Protein AF-A0A821CT15-F1 (afdb_monomer_lite)

Foldseek 3Di:
DDDPPPPVVLVVVCVVVVQDDPDPVSVVVSVVVSVVVVVVVLVPWPFQAAPPPRDTEQKWWDFPVDPSHIHHPVRCPPPPPDPGDTDIDHTPNCLVPVPDDDDDDPVVNVVVVVVVVVVVVVVVVLLVCLVPPPDPPDPPPCSVVSVVVVVCVVPPPDPDPPGD

Radius of gyration: 22.15 Å; chains: 1; bounding box: 53×41×55 Å

Sequence (164 aa):
MYEVRGEKKILNNVDDKHYEFSSLRRAKFSTRVLLYELHKLTTDKFIYNCNICQQQCDIHYYCAMCEDFDLCEKCYNIELKHEHKMDRFVSFSVVNCHRNSLNRNDESVVNLQLQRQQFIQRCIEVLLHAVNCRDANCLKRDCFRYKRSIQHCNKCQRKNAQCN

Secondary structure (DSSP, 8-state):
----TTHHHHHHHHHHTT---SSHHHHHHHHHHHHHHHHHHHTS---EE-TTT--EESEEEEESSSTT-EEEHHHHHSS---SSPEEEEE-HHHHHHTTSS----HHHHHHHHHHHHHHHHHHHHHHHHHHH---TT--STTHHHHHHHHHHHHH-----TT--

pLDDT: mean 71.58, std 15.94, range [28.44, 90.5]

Structure (mmCIF, N/CA/C/O backbone):
data_AF-A0A821CT15-F1
#
_entry.id   AF-A0A821CT15-F1
#
loop_
_atom_site.group_PDB
_atom_site.id
_atom_site.type_symbol
_atom_site.label_atom_id
_atom_site.label_alt_id
_atom_site.label_comp_id
_atom_site.label_asym_id
_atom_site.label_entity_id
_atom_site.label_seq_id
_atom_site.pdbx_PDB_ins_code
_atom_site.Cartn_x
_atom_site.Cartn_y
_atom_site.Cartn_z
_atom_site.occupancy
_atom_site.B_iso_or_equiv
_atom_site.auth_seq_id
_atom_site.auth_comp_id
_atom_site.auth_asym_id
_atom_site.auth_atom_id
_atom_site.pdbx_PDB_model_num
ATOM 1 N N . MET A 1 1 ? -10.082 14.294 -9.948 1.00 32.41 1 MET A N 1
ATOM 2 C CA . MET A 1 1 ? -9.018 14.476 -10.960 1.00 32.41 1 MET A CA 1
ATOM 3 C C . MET A 1 1 ? -7.685 14.182 -10.289 1.00 32.41 1 MET A C 1
ATOM 5 O O . MET A 1 1 ? -7.088 15.084 -9.724 1.00 32.41 1 MET A O 1
ATOM 9 N N . TYR A 1 2 ? -7.255 12.920 -10.266 1.00 28.44 2 TYR A N 1
ATOM 10 C CA . TYR A 1 2 ? -5.942 12.557 -9.728 1.00 28.44 2 TYR A CA 1
ATOM 11 C C . TYR A 1 2 ? -4.997 12.403 -10.913 1.00 28.44 2 TYR A C 1
ATOM 13 O O . TYR A 1 2 ? -5.041 11.411 -11.637 1.00 28.44 2 TYR A O 1
ATOM 21 N N . GLU A 1 3 ? -4.231 13.460 -11.179 1.00 31.64 3 GLU A N 1
ATOM 22 C CA . GLU A 1 3 ? -3.223 13.462 -12.229 1.00 31.64 3 GLU A CA 1
ATOM 23 C C . GLU A 1 3 ? -2.143 12.422 -11.930 1.00 31.64 3 GLU A C 1
ATOM 25 O O . GLU A 1 3 ? -1.533 12.397 -10.859 1.00 31.64 3 GLU A O 1
ATOM 30 N N . VAL A 1 4 ? -1.886 11.607 -12.947 1.00 39.28 4 VAL A N 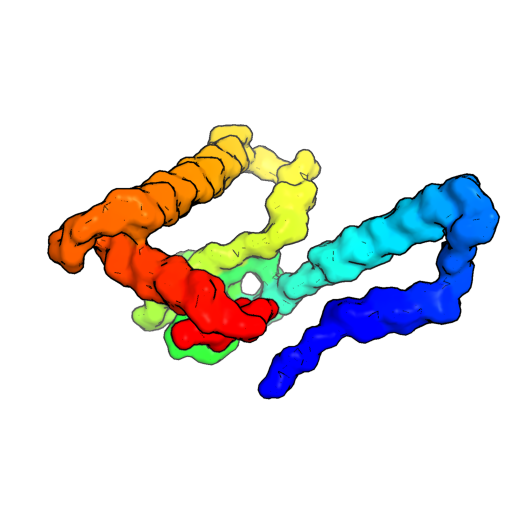1
ATOM 31 C CA . VAL A 1 4 ? -0.763 10.688 -13.103 1.00 39.28 4 VAL A CA 1
ATOM 32 C C . VAL A 1 4 ? 0.545 11.501 -13.090 1.00 39.28 4 VAL A C 1
ATOM 34 O O . VAL A 1 4 ? 1.130 11.817 -14.122 1.00 39.28 4 VAL A O 1
ATOM 37 N N . ARG A 1 5 ? 0.995 11.914 -11.899 1.00 41.28 5 ARG A N 1
ATOM 38 C CA . ARG A 1 5 ? 2.212 12.726 -11.682 1.00 41.28 5 ARG A CA 1
ATOM 39 C C . ARG A 1 5 ? 3.521 11.938 -11.834 1.00 41.28 5 ARG A C 1
ATOM 41 O O . ARG A 1 5 ? 4.592 12.539 -11.797 1.00 41.28 5 ARG A O 1
ATOM 48 N N . GLY A 1 6 ? 3.449 10.617 -12.002 1.00 41.38 6 GLY A N 1
ATOM 49 C CA . GLY A 1 6 ? 4.622 9.755 -12.179 1.00 41.38 6 GLY A CA 1
ATOM 50 C C . GLY A 1 6 ? 5.175 9.773 -13.605 1.00 41.38 6 GLY A C 1
ATOM 51 O O . GLY A 1 6 ? 6.368 9.982 -13.799 1.00 41.38 6 GLY A O 1
ATOM 52 N N . GLU A 1 7 ? 4.311 9.621 -14.610 1.00 44.50 7 GLU A N 1
ATOM 53 C CA . GLU A 1 7 ? 4.733 9.429 -16.008 1.00 44.50 7 GLU A CA 1
ATOM 54 C C . GLU A 1 7 ? 5.332 10.701 -16.627 1.00 44.50 7 GLU A C 1
ATOM 56 O O . GLU A 1 7 ? 6.383 10.643 -17.265 1.00 44.50 7 GLU A O 1
ATOM 61 N N . LYS A 1 8 ? 4.745 11.876 -16.348 1.00 44.47 8 LYS A N 1
ATOM 62 C CA . LYS A 1 8 ? 5.269 13.175 -16.820 1.00 44.47 8 LYS A CA 1
ATOM 63 C C . LYS A 1 8 ? 6.651 13.508 -16.236 1.00 44.47 8 LYS A C 1
ATOM 65 O O . LYS A 1 8 ? 7.455 14.167 -16.885 1.00 44.47 8 LYS A O 1
ATOM 70 N N . LYS A 1 9 ? 6.956 13.033 -15.021 1.00 49.16 9 LYS A N 1
ATOM 71 C CA . LYS A 1 9 ? 8.266 13.244 -14.381 1.00 49.16 9 LYS A CA 1
ATOM 72 C C . LYS A 1 9 ? 9.372 12.425 -15.047 1.00 49.16 9 LYS A C 1
ATOM 74 O O . LYS A 1 9 ? 10.517 12.861 -15.043 1.00 49.16 9 LYS A O 1
ATOM 79 N N . ILE A 1 10 ? 9.053 11.255 -15.600 1.00 51.59 10 ILE A N 1
ATOM 80 C CA . ILE A 1 10 ? 10.039 10.395 -16.267 1.00 51.59 10 ILE A CA 1
ATOM 81 C C . ILE A 1 10 ? 10.471 11.030 -17.589 1.00 51.59 10 ILE A C 1
ATOM 83 O O . ILE A 1 10 ? 11.667 11.114 -17.843 1.00 51.59 10 ILE A O 1
ATOM 87 N N . LEU A 1 11 ? 9.515 11.530 -18.381 1.00 50.72 11 LEU A N 1
ATOM 88 C CA . LEU A 1 11 ? 9.801 12.154 -19.676 1.00 50.72 11 LEU A CA 1
ATOM 89 C C . LEU A 1 11 ? 10.640 13.435 -19.511 1.00 50.72 11 LEU A C 1
ATOM 91 O O . LEU A 1 11 ? 11.689 13.563 -20.131 1.00 50.72 11 LEU A O 1
ATOM 95 N N . ASN A 1 12 ? 10.266 14.307 -18.568 1.00 50.72 12 ASN A N 1
ATOM 96 C CA . ASN A 1 12 ? 10.985 15.565 -18.334 1.00 50.72 12 ASN A CA 1
ATOM 97 C C . ASN A 1 12 ? 12.421 15.358 -17.809 1.00 50.72 12 A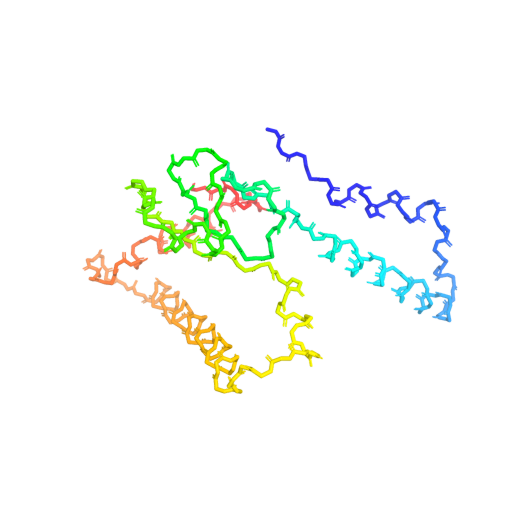SN A C 1
ATOM 99 O O . ASN A 1 12 ? 13.330 16.086 -18.185 1.00 50.72 12 ASN A O 1
ATOM 103 N N . ASN A 1 13 ? 12.664 14.339 -16.972 1.00 49.75 13 ASN A N 1
ATOM 104 C CA . ASN A 1 13 ? 14.017 14.056 -16.471 1.00 49.75 13 ASN A CA 1
ATOM 105 C C . ASN A 1 13 ? 14.958 13.494 -17.546 1.00 49.75 13 ASN A C 1
ATOM 107 O O . ASN A 1 13 ? 16.175 13.528 -17.351 1.00 49.75 13 ASN A O 1
ATOM 111 N N . VAL A 1 14 ? 14.421 12.925 -18.632 1.00 51.50 14 VAL A N 1
ATOM 112 C CA . VAL A 1 14 ? 15.235 12.398 -19.733 1.00 51.50 14 VAL A CA 1
ATOM 113 C C . VAL A 1 14 ? 15.745 13.520 -20.630 1.00 51.50 14 VAL A C 1
ATOM 115 O O . VAL A 1 14 ? 16.919 13.489 -21.007 1.00 51.50 14 VAL A O 1
ATOM 118 N N . ASP A 1 15 ? 14.909 14.526 -20.879 1.00 50.62 15 ASP A N 1
ATOM 119 C CA . ASP A 1 15 ? 15.272 15.694 -21.681 1.00 50.62 15 ASP A CA 1
ATOM 120 C C . ASP A 1 15 ? 16.231 16.640 -20.932 1.00 50.62 15 ASP A C 1
ATOM 122 O O . ASP A 1 15 ? 17.195 17.120 -21.527 1.00 50.62 15 ASP A O 1
ATOM 126 N N . ASP A 1 16 ? 16.063 16.816 -19.613 1.00 55.38 16 ASP A N 1
ATOM 127 C CA . ASP A 1 16 ? 16.888 17.741 -18.813 1.00 55.38 16 ASP A CA 1
ATOM 128 C C . ASP A 1 16 ? 18.293 17.208 -18.463 1.00 55.38 16 ASP A C 1
ATOM 130 O O . ASP A 1 16 ? 19.209 17.990 -18.205 1.00 55.38 16 ASP A O 1
ATOM 134 N N . LYS A 1 17 ? 18.493 15.881 -18.412 1.00 63.66 17 LYS A N 1
ATOM 135 C CA . LYS A 1 17 ? 19.770 15.265 -17.979 1.00 63.66 17 LYS A CA 1
ATOM 136 C C . LYS A 1 17 ? 20.591 14.637 -19.110 1.00 63.66 17 LYS A C 1
ATOM 138 O O . LYS A 1 17 ? 21.631 14.040 -18.829 1.00 63.66 17 LYS A O 1
ATOM 143 N N . HIS A 1 18 ? 20.157 14.779 -20.367 1.00 66.31 18 HIS A N 1
ATOM 144 C CA . HIS A 1 18 ? 20.849 14.272 -21.561 1.00 66.31 18 HIS A CA 1
ATOM 145 C C . HIS A 1 18 ? 21.315 12.808 -21.426 1.00 66.31 18 HIS A C 1
ATOM 147 O O . HIS A 1 18 ? 22.487 12.487 -21.646 1.00 66.31 18 HIS A O 1
ATOM 153 N N . TYR A 1 19 ? 20.416 11.894 -21.042 1.00 72.19 19 TYR A N 1
ATOM 154 C CA . TYR A 1 19 ? 20.765 10.472 -21.007 1.00 72.19 19 TYR A CA 1
ATOM 155 C C . TYR A 1 19 ? 21.092 9.973 -22.412 1.00 72.19 19 TYR A C 1
ATOM 157 O O . TYR A 1 19 ? 20.239 9.907 -23.293 1.00 72.19 19 TYR A O 1
ATOM 165 N N . GLU A 1 20 ? 22.348 9.593 -22.618 1.00 75.88 20 GLU A N 1
ATOM 166 C CA . GLU A 1 20 ? 22.819 9.170 -23.927 1.00 75.88 20 GLU A CA 1
ATOM 167 C C . GLU A 1 20 ? 22.743 7.648 -24.086 1.00 75.88 20 GLU A C 1
ATOM 169 O O . GLU A 1 20 ? 23.242 6.885 -23.249 1.00 75.88 20 GLU A O 1
ATOM 174 N N . PHE A 1 21 ? 22.157 7.213 -25.203 1.00 81.81 21 PHE A N 1
ATOM 175 C CA . PHE A 1 21 ? 21.972 5.800 -25.558 1.00 81.81 21 PHE A CA 1
ATOM 176 C C . PHE A 1 21 ? 22.694 5.400 -26.858 1.00 81.81 21 PHE A C 1
ATOM 178 O O . PHE A 1 21 ? 22.482 4.310 -27.377 1.00 81.81 21 PHE A O 1
ATOM 185 N N . SER A 1 22 ? 23.591 6.254 -27.359 1.00 82.75 22 SER A N 1
ATOM 186 C CA . SER A 1 22 ? 24.328 6.082 -28.625 1.00 82.75 22 SER A CA 1
ATOM 187 C C . SER A 1 22 ? 25.286 4.883 -28.656 1.00 82.75 22 SER A C 1
ATOM 189 O O . SER A 1 22 ? 25.655 4.395 -29.719 1.00 82.75 22 SER A O 1
ATOM 191 N N . SER A 1 23 ? 25.726 4.403 -27.492 1.00 87.88 23 SER 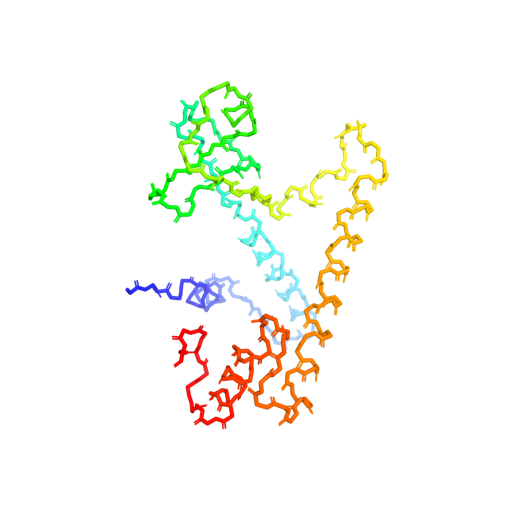A N 1
ATOM 192 C CA . SER A 1 23 ? 26.654 3.278 -27.372 1.00 87.88 23 SER A CA 1
ATOM 193 C C . SER A 1 23 ? 26.328 2.439 -26.147 1.00 87.88 23 SER A C 1
ATOM 195 O O . SER A 1 23 ? 25.856 2.960 -25.136 1.00 87.88 23 SER A O 1
ATOM 197 N N . LEU A 1 24 ? 26.645 1.140 -26.191 1.00 84.19 24 LEU A N 1
ATOM 198 C CA . LEU A 1 24 ? 26.336 0.204 -25.103 1.00 84.19 24 LEU A CA 1
ATOM 199 C C . LEU A 1 24 ? 26.901 0.665 -23.750 1.00 84.19 24 LEU A C 1
ATOM 201 O O . LEU A 1 24 ? 26.244 0.536 -22.718 1.00 84.19 24 LEU A O 1
ATOM 205 N N . ARG A 1 25 ? 28.114 1.229 -23.747 1.00 90.00 25 ARG A N 1
ATOM 206 C CA . ARG A 1 25 ? 28.743 1.762 -22.532 1.00 90.00 25 ARG A CA 1
ATOM 207 C C . ARG A 1 25 ? 27.936 2.921 -21.942 1.00 90.00 25 ARG A C 1
ATOM 209 O O . ARG A 1 25 ? 27.714 2.938 -20.733 1.00 90.00 25 ARG A O 1
ATOM 216 N N . ARG A 1 26 ? 27.493 3.864 -22.779 1.00 82.56 26 ARG A N 1
ATOM 217 C CA . ARG A 1 26 ? 26.709 5.032 -22.348 1.00 82.56 26 ARG A CA 1
ATOM 218 C C . ARG A 1 26 ? 25.298 4.625 -21.933 1.00 82.56 26 ARG A C 1
ATOM 220 O O . ARG A 1 26 ? 24.881 4.982 -20.841 1.00 82.56 26 ARG A O 1
ATOM 227 N N . ALA A 1 27 ? 24.655 3.736 -22.689 1.00 85.62 27 ALA A N 1
ATOM 228 C CA . ALA A 1 27 ? 23.348 3.180 -22.352 1.00 85.62 27 ALA A CA 1
ATOM 229 C C . ALA A 1 27 ? 23.346 2.483 -20.980 1.00 85.62 27 ALA A C 1
ATOM 231 O O . ALA A 1 27 ? 22.458 2.728 -20.166 1.00 85.62 27 ALA A O 1
ATOM 232 N N . LYS A 1 28 ? 24.367 1.667 -20.671 1.00 84.06 28 LYS A N 1
ATOM 233 C CA . LYS A 1 28 ? 24.508 1.026 -19.349 1.00 84.06 28 LYS A CA 1
ATOM 234 C C . LYS A 1 28 ? 24.637 2.049 -18.221 1.00 84.06 28 LYS A C 1
ATOM 236 O O . LYS A 1 28 ? 24.008 1.891 -17.176 1.00 84.06 28 LYS A O 1
ATOM 241 N N . PHE A 1 29 ? 25.444 3.087 -18.424 1.00 85.62 29 PHE A N 1
ATOM 242 C CA . PHE A 1 29 ? 25.630 4.141 -17.431 1.00 85.62 29 PHE A CA 1
ATOM 243 C C . PHE A 1 29 ? 24.339 4.940 -17.208 1.00 85.62 29 PHE A C 1
ATOM 245 O O . PHE A 1 29 ? 23.880 5.031 -16.071 1.00 85.62 29 PHE A O 1
ATOM 252 N N . SER A 1 30 ? 23.714 5.421 -18.285 1.00 86.62 30 SER A N 1
ATOM 253 C CA . SER A 1 30 ? 22.440 6.146 -18.267 1.00 86.62 30 SER A CA 1
ATOM 254 C C . SER A 1 30 ? 21.337 5.339 -17.583 1.00 86.62 30 SER A C 1
ATOM 256 O O . SER A 1 30 ? 20.657 5.847 -16.697 1.00 86.62 30 SER A O 1
ATOM 258 N N . THR A 1 31 ? 21.229 4.044 -17.901 1.00 86.38 31 THR A N 1
ATOM 259 C CA . THR A 1 31 ? 20.258 3.136 -17.270 1.00 86.38 31 THR A CA 1
ATOM 260 C C . THR A 1 31 ? 20.504 3.005 -15.768 1.00 86.38 31 THR A C 1
ATOM 262 O O . THR A 1 31 ? 19.564 3.077 -14.983 1.00 86.38 31 THR A O 1
ATOM 265 N N . ARG A 1 32 ? 21.761 2.854 -15.332 1.00 85.19 32 ARG A N 1
ATOM 266 C CA . ARG A 1 32 ? 22.098 2.748 -13.904 1.00 85.19 32 ARG A CA 1
ATOM 267 C C . ARG A 1 32 ? 21.762 4.026 -13.133 1.00 85.19 32 ARG A C 1
ATOM 269 O O . ARG A 1 32 ? 21.252 3.939 -12.021 1.00 85.19 32 ARG A O 1
ATOM 276 N N . VAL A 1 33 ? 22.049 5.193 -13.709 1.00 85.38 33 VAL A N 1
ATOM 277 C CA . VAL A 1 33 ? 21.729 6.492 -13.096 1.00 85.38 33 VAL A CA 1
ATOM 278 C C . VAL A 1 33 ? 20.217 6.686 -13.013 1.00 85.38 33 VAL A C 1
ATOM 280 O O . VAL A 1 33 ? 19.712 7.025 -11.947 1.00 85.38 33 VAL A O 1
ATOM 283 N N . LEU A 1 34 ? 19.485 6.382 -14.087 1.00 83.88 34 LEU A N 1
ATOM 284 C CA . LEU A 1 34 ? 18.025 6.434 -14.099 1.00 83.88 34 LEU A CA 1
ATOM 285 C C . LEU A 1 34 ? 17.417 5.506 -13.039 1.00 83.88 34 LEU A C 1
ATOM 287 O O . LEU A 1 34 ? 16.548 5.928 -12.285 1.00 83.88 34 LEU A O 1
ATOM 291 N N . LEU A 1 35 ? 17.900 4.264 -12.935 1.00 82.44 35 LEU A N 1
ATOM 292 C CA . LEU A 1 35 ? 17.447 3.314 -11.916 1.00 82.44 35 LEU A CA 1
ATOM 293 C C . LEU A 1 35 ? 17.719 3.816 -10.492 1.00 82.44 35 LEU A C 1
ATOM 295 O O . LEU A 1 35 ? 16.872 3.641 -9.621 1.00 82.44 35 LEU A O 1
ATOM 299 N N . TYR A 1 36 ? 18.867 4.453 -10.248 1.00 82.62 36 TYR A N 1
ATOM 300 C CA . TYR A 1 36 ? 19.179 5.056 -8.951 1.00 82.62 36 TYR A CA 1
ATOM 301 C C . TYR A 1 36 ? 18.241 6.221 -8.613 1.00 82.62 36 TYR A C 1
ATOM 303 O O . TYR A 1 36 ? 17.728 6.289 -7.500 1.00 82.62 36 TYR A O 1
ATOM 311 N N . GLU A 1 37 ? 17.974 7.111 -9.568 1.00 79.31 37 GLU A N 1
ATOM 312 C CA . GLU A 1 37 ? 17.062 8.244 -9.368 1.00 79.31 37 GLU A CA 1
ATOM 313 C C . GLU A 1 37 ? 15.619 7.776 -9.161 1.00 79.31 37 GLU A C 1
ATOM 315 O O . GLU A 1 37 ? 14.928 8.268 -8.272 1.00 79.31 37 GLU A O 1
ATOM 320 N N . LEU A 1 38 ? 15.175 6.768 -9.917 1.00 75.06 38 LEU A N 1
ATOM 321 C CA . LEU A 1 38 ? 13.884 6.119 -9.697 1.00 75.06 38 LEU A CA 1
ATOM 322 C C . LEU A 1 38 ? 13.820 5.488 -8.308 1.00 75.06 38 LEU A C 1
ATOM 324 O O . LEU A 1 38 ? 12.842 5.701 -7.599 1.00 75.06 38 LEU A O 1
ATOM 328 N N . HIS A 1 39 ? 14.867 4.774 -7.888 1.00 73.69 39 HIS A N 1
ATOM 329 C CA . HIS A 1 39 ? 14.937 4.222 -6.540 1.00 73.69 39 HIS A CA 1
ATOM 330 C C . HIS A 1 39 ? 14.820 5.337 -5.496 1.00 73.69 39 HIS A C 1
ATOM 332 O O . HIS A 1 39 ? 13.955 5.263 -4.629 1.00 73.69 39 HIS A O 1
ATOM 338 N N . LYS A 1 40 ? 15.589 6.420 -5.642 1.00 70.00 40 LYS A N 1
ATOM 339 C CA . LYS A 1 40 ? 15.548 7.585 -4.755 1.00 70.00 40 LYS A CA 1
ATOM 340 C C . LYS A 1 40 ? 14.148 8.201 -4.666 1.00 70.00 40 LYS A C 1
ATOM 342 O O . LYS A 1 40 ? 13.668 8.436 -3.562 1.00 70.00 40 LYS A O 1
ATOM 347 N N . LEU A 1 41 ? 13.469 8.396 -5.796 1.00 66.50 41 LEU A N 1
ATOM 348 C CA . LEU A 1 41 ? 12.098 8.917 -5.846 1.00 66.50 41 LEU A CA 1
ATOM 349 C C . LEU A 1 41 ? 11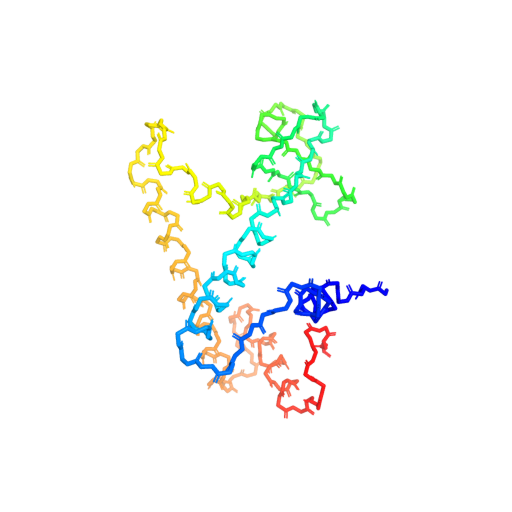.075 7.942 -5.249 1.00 66.50 41 LEU A C 1
ATOM 351 O O . LEU A 1 41 ? 10.136 8.368 -4.592 1.00 66.50 41 LEU A O 1
ATOM 355 N N . THR A 1 42 ? 11.248 6.631 -5.426 1.00 59.12 42 THR A N 1
ATOM 356 C CA . THR A 1 42 ? 10.411 5.636 -4.729 1.00 59.12 42 THR A CA 1
ATOM 357 C C . THR A 1 42 ? 10.713 5.559 -3.232 1.00 59.12 42 THR A C 1
ATOM 359 O O . THR A 1 42 ? 9.874 5.102 -2.459 1.00 59.12 42 THR A O 1
ATOM 362 N N . THR A 1 43 ? 11.898 6.013 -2.812 1.00 56.75 43 THR A N 1
ATOM 363 C CA . THR A 1 43 ? 12.263 6.181 -1.403 1.00 56.75 43 THR A CA 1
ATOM 364 C C . THR A 1 43 ? 11.951 7.565 -0.843 1.00 56.75 43 THR A C 1
ATOM 366 O O . THR A 1 43 ? 12.221 7.756 0.343 1.00 56.75 43 THR A O 1
ATOM 369 N N . ASP A 1 44 ? 11.393 8.506 -1.623 1.00 53.41 44 ASP A N 1
ATOM 370 C CA . ASP A 1 44 ? 10.799 9.727 -1.066 1.00 53.41 44 ASP A CA 1
ATOM 371 C C . ASP A 1 44 ? 9.631 9.272 -0.195 1.00 53.41 44 ASP A C 1
ATOM 373 O O . ASP A 1 44 ? 8.545 8.913 -0.654 1.00 53.41 44 ASP A O 1
ATOM 377 N N . LYS A 1 45 ? 9.946 9.146 1.091 1.00 59.47 45 LYS A N 1
ATOM 378 C CA . LYS A 1 45 ? 9.075 8.602 2.116 1.00 59.47 45 LYS A CA 1
ATOM 379 C C . LYS A 1 45 ? 7.824 9.465 2.131 1.00 59.47 45 LYS A C 1
ATOM 381 O O . LYS A 1 45 ? 7.925 10.675 2.307 1.00 59.47 45 LYS A O 1
ATOM 386 N N . PHE A 1 46 ? 6.650 8.855 2.002 1.00 61.22 46 PHE A N 1
ATOM 387 C CA . PHE A 1 46 ? 5.441 9.523 2.464 1.00 61.22 46 PHE A CA 1
ATOM 388 C C . PHE A 1 46 ? 5.618 9.762 3.967 1.00 61.22 46 PHE A C 1
ATOM 390 O O . PHE A 1 46 ? 5.737 8.816 4.748 1.00 61.22 46 PHE A O 1
ATOM 397 N N . ILE A 1 47 ? 5.778 11.034 4.327 1.00 67.12 47 ILE A N 1
ATOM 398 C CA . ILE A 1 47 ? 5.927 11.499 5.701 1.00 67.12 47 ILE A CA 1
ATOM 399 C C . ILE A 1 47 ? 4.513 11.594 6.262 1.00 67.12 47 ILE A C 1
ATOM 401 O O . ILE A 1 47 ? 3.729 12.422 5.806 1.00 67.12 47 ILE A O 1
ATOM 405 N N . TYR A 1 48 ? 4.199 10.739 7.230 1.00 77.12 48 TYR A N 1
ATOM 406 C CA . TYR A 1 48 ? 2.931 10.789 7.952 1.00 77.12 48 TYR A CA 1
ATOM 407 C C . TYR A 1 48 ? 3.145 11.490 9.284 1.00 77.12 48 TYR A C 1
ATOM 409 O O . TYR A 1 48 ? 4.113 11.191 9.986 1.00 77.12 48 TYR A O 1
ATOM 417 N N . ASN A 1 49 ? 2.238 12.393 9.639 1.00 83.12 49 ASN A N 1
ATOM 418 C CA . ASN A 1 49 ? 2.280 13.119 10.900 1.00 83.12 49 ASN A CA 1
ATOM 419 C C . ASN A 1 49 ? 1.142 12.629 11.787 1.00 83.12 49 ASN A C 1
ATOM 421 O O . ASN A 1 49 ? 0.004 12.548 11.348 1.00 83.12 49 ASN A O 1
ATOM 425 N N . CYS A 1 50 ? 1.444 12.321 13.044 1.00 86.19 50 CYS A N 1
ATOM 426 C CA . CYS A 1 50 ? 0.421 11.935 14.009 1.00 86.19 50 CYS A CA 1
ATOM 427 C C . CYS A 1 50 ? -0.507 13.117 14.315 1.00 86.19 50 CYS A C 1
ATOM 429 O O . CYS A 1 50 ? -0.034 14.167 14.745 1.00 86.19 50 CYS A O 1
ATOM 431 N N . ASN A 1 51 ? -1.819 12.934 14.215 1.00 86.31 51 ASN A N 1
ATOM 432 C CA . ASN A 1 51 ? -2.799 13.986 14.491 1.00 86.31 51 ASN A CA 1
ATOM 433 C C . ASN A 1 51 ? -2.846 14.404 15.975 1.00 86.31 51 ASN A C 1
ATOM 435 O O . ASN A 1 51 ? -3.367 15.472 16.280 1.00 86.31 51 ASN A O 1
ATOM 439 N N . ILE A 1 52 ? -2.285 13.607 16.897 1.00 84.81 52 ILE A N 1
ATOM 440 C CA . ILE A 1 52 ? -2.223 13.940 18.334 1.00 84.81 52 ILE A CA 1
ATOM 441 C C . ILE A 1 52 ? -0.921 14.660 18.697 1.00 84.81 52 ILE A C 1
ATOM 443 O O . ILE A 1 52 ? -0.954 15.754 19.251 1.00 84.81 52 ILE A O 1
ATOM 447 N N . CYS A 1 53 ? 0.237 14.052 18.424 1.00 85.62 53 CYS A N 1
ATOM 448 C CA . CYS A 1 53 ? 1.528 14.607 18.852 1.00 85.62 53 CYS A CA 1
ATOM 449 C C . CYS A 1 53 ? 2.259 15.407 17.767 1.00 85.62 53 CYS A C 1
ATOM 451 O O . CYS A 1 53 ? 3.336 15.932 18.038 1.00 85.62 53 CYS A O 1
ATOM 453 N N . GLN A 1 54 ? 1.719 15.455 16.544 1.00 85.81 54 GLN A N 1
ATOM 454 C CA . GLN A 1 54 ? 2.304 16.094 15.356 1.00 85.81 54 GLN A CA 1
ATOM 455 C C . GLN A 1 54 ? 3.705 15.598 14.971 1.00 85.81 54 GLN A C 1
ATOM 457 O O . GLN A 1 54 ? 4.363 16.175 14.109 1.00 85.81 54 GLN A O 1
ATOM 462 N N . GLN A 1 55 ? 4.169 14.503 15.574 1.00 80.62 55 GLN A N 1
ATOM 463 C CA . GLN A 1 55 ? 5.452 13.909 15.230 1.00 80.62 55 GLN A CA 1
ATOM 464 C C . GLN A 1 55 ? 5.329 13.085 13.953 1.00 80.62 55 GLN A C 1
ATOM 466 O O . GLN A 1 55 ? 4.325 12.400 13.728 1.00 80.62 55 GLN A O 1
ATOM 471 N N . GLN A 1 56 ? 6.390 13.119 13.152 1.00 79.56 56 GLN A N 1
ATOM 472 C CA . GLN A 1 56 ? 6.531 12.251 11.996 1.00 79.56 56 GLN A CA 1
ATOM 473 C C . GLN A 1 56 ? 6.616 10.787 12.438 1.00 79.56 56 GLN A C 1
ATOM 475 O O . GLN A 1 56 ? 7.350 10.445 13.370 1.00 79.56 56 GLN A O 1
ATOM 480 N N . CYS A 1 57 ? 5.879 9.922 11.747 1.00 74.19 57 CYS A N 1
ATOM 481 C CA . CYS A 1 57 ? 5.744 8.516 12.085 1.00 74.19 57 CYS A CA 1
ATOM 482 C C . CYS A 1 57 ? 6.003 7.621 10.878 1.00 74.19 57 CYS A C 1
ATOM 484 O O . CYS A 1 57 ? 5.366 7.725 9.833 1.00 74.19 57 CYS A O 1
ATOM 486 N N . ASP A 1 58 ? 6.926 6.690 11.075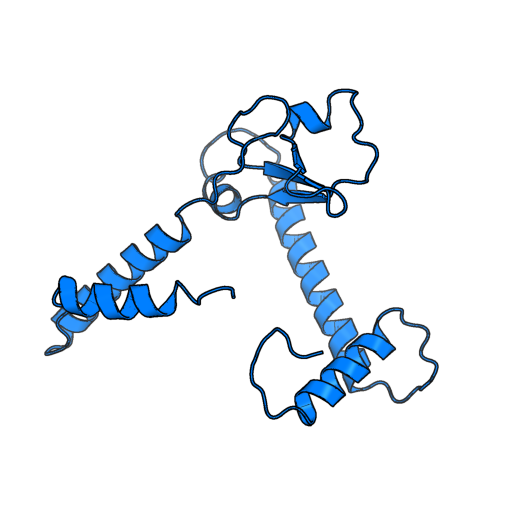 1.00 70.69 58 ASP A N 1
ATOM 487 C CA . ASP A 1 58 ? 7.275 5.639 10.120 1.00 70.69 58 ASP A CA 1
ATOM 488 C C . ASP A 1 58 ? 6.226 4.507 10.081 1.00 70.69 58 ASP A C 1
ATOM 490 O O . ASP A 1 58 ? 6.014 3.850 9.056 1.00 70.69 58 ASP A O 1
ATOM 494 N N . ILE A 1 59 ? 5.565 4.299 11.222 1.00 73.00 59 ILE A N 1
ATOM 495 C CA . ILE A 1 59 ? 4.461 3.366 11.437 1.00 73.00 59 ILE A CA 1
ATOM 496 C C . ILE A 1 59 ? 3.307 4.187 12.005 1.00 73.00 59 ILE A C 1
ATOM 498 O O . ILE A 1 59 ? 3.451 4.783 13.077 1.00 73.00 59 ILE A O 1
ATOM 502 N N . HIS A 1 60 ? 2.184 4.218 11.295 1.00 81.12 60 HIS A N 1
ATOM 503 C CA . HIS A 1 60 ? 0.986 4.929 11.727 1.00 81.12 60 HIS A CA 1
ATOM 504 C C . HIS A 1 60 ? -0.235 4.006 11.702 1.00 81.12 60 HIS A C 1
ATOM 506 O O . HIS A 1 60 ? -0.259 2.975 11.030 1.00 81.12 60 HIS A O 1
ATOM 512 N N . TYR A 1 61 ? -1.229 4.372 12.493 1.00 84.31 61 TYR A N 1
ATOM 513 C CA . TYR A 1 61 ? -2.541 3.760 12.574 1.00 84.31 61 TYR A CA 1
ATOM 514 C C . TYR A 1 61 ? -3.520 4.733 11.940 1.00 84.31 61 TYR A C 1
ATOM 516 O O . TYR A 1 61 ? -3.646 5.842 12.448 1.00 84.31 61 TYR A O 1
ATOM 524 N N . TYR A 1 62 ? -4.168 4.337 10.851 1.00 83.94 62 TYR A N 1
ATOM 525 C CA . TYR A 1 62 ? -5.114 5.198 10.147 1.00 83.94 62 TYR A CA 1
ATOM 526 C C . TYR A 1 62 ? -6.544 4.727 10.386 1.00 83.94 62 TYR A C 1
ATOM 528 O O . TYR A 1 62 ? -6.821 3.527 10.532 1.00 83.94 62 TYR A O 1
ATOM 536 N N . CYS A 1 63 ? -7.464 5.684 10.417 1.00 83.00 63 CYS A N 1
ATOM 537 C CA . CYS A 1 63 ? -8.885 5.405 10.467 1.00 83.00 63 CYS A CA 1
ATOM 538 C C . CYS A 1 63 ? -9.460 5.429 9.051 1.00 83.00 63 CYS A C 1
ATOM 540 O O . CYS A 1 63 ? -9.379 6.441 8.371 1.00 83.00 63 CYS A O 1
ATOM 542 N N . ALA A 1 64 ? -10.109 4.350 8.611 1.00 78.44 64 ALA A N 1
ATOM 543 C CA . ALA A 1 64 ? -10.796 4.343 7.315 1.00 78.44 64 ALA A CA 1
ATOM 544 C C . ALA A 1 64 ? -12.132 5.121 7.315 1.00 78.44 64 ALA A C 1
ATOM 546 O O . ALA A 1 64 ? -12.724 5.323 6.258 1.00 78.44 64 ALA A O 1
ATOM 547 N N . MET A 1 65 ? -12.630 5.501 8.497 1.00 78.50 65 MET A N 1
ATOM 548 C CA . MET A 1 65 ? -13.919 6.181 8.685 1.00 78.50 65 MET A CA 1
ATOM 549 C C . MET A 1 65 ? -13.767 7.694 8.874 1.00 78.50 65 MET A C 1
ATOM 551 O O . MET A 1 65 ? -14.670 8.445 8.513 1.00 78.50 65 MET A O 1
ATOM 555 N N . CYS A 1 66 ? -12.649 8.139 9.451 1.00 79.38 66 CYS A N 1
ATOM 556 C CA . CYS A 1 66 ? -12.331 9.550 9.631 1.00 79.38 66 CYS A CA 1
ATOM 557 C C . CYS A 1 66 ? -11.396 10.015 8.520 1.00 79.38 66 CYS A C 1
ATOM 559 O O . CYS A 1 66 ? -10.452 9.316 8.165 1.00 79.38 66 CYS A O 1
ATOM 561 N N . GLU A 1 67 ? -11.657 11.203 7.989 1.00 76.94 67 GLU A N 1
ATOM 562 C CA . GLU A 1 67 ? -10.810 11.815 6.970 1.00 76.94 67 GLU A CA 1
ATOM 563 C C . GLU A 1 67 ? -9.465 12.223 7.588 1.00 76.94 67 GLU A C 1
ATOM 565 O O . GLU A 1 67 ? -9.435 12.896 8.620 1.00 76.94 67 GLU A O 1
ATOM 570 N N . ASP A 1 68 ? -8.368 11.763 6.979 1.00 75.06 68 ASP A N 1
ATOM 571 C CA . ASP A 1 68 ? -6.983 12.120 7.314 1.00 75.06 68 ASP A CA 1
ATOM 572 C C . ASP A 1 68 ? -6.626 12.030 8.812 1.00 75.06 68 ASP A C 1
ATOM 574 O O . ASP A 1 68 ? -5.944 12.899 9.368 1.00 75.06 68 ASP A O 1
ATOM 578 N N . PHE A 1 69 ? -7.101 10.977 9.489 1.00 80.56 69 PHE A N 1
ATOM 579 C CA . PHE A 1 69 ?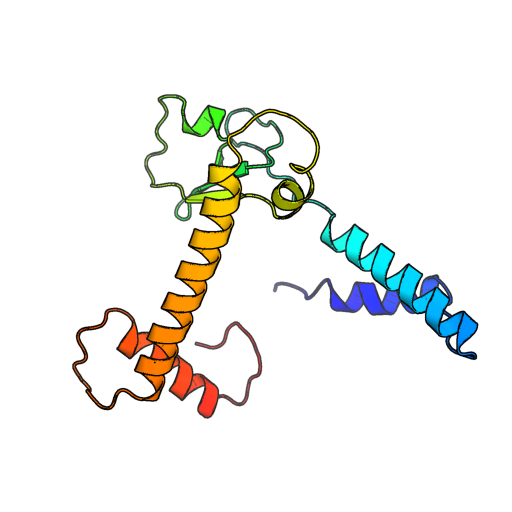 -6.817 10.752 10.905 1.00 80.56 69 PHE A CA 1
ATOM 580 C C . PHE A 1 69 ? -5.832 9.596 11.119 1.00 80.56 69 PHE A C 1
ATOM 582 O O . PHE A 1 69 ? -6.210 8.420 11.095 1.00 80.56 69 PHE A O 1
ATOM 589 N N . ASP A 1 70 ? -4.581 9.967 11.399 1.00 85.12 70 ASP A N 1
ATOM 590 C CA . ASP A 1 70 ? -3.438 9.090 11.619 1.00 85.12 70 ASP A CA 1
ATOM 591 C C . ASP A 1 70 ? -2.876 9.230 13.041 1.00 85.12 70 ASP A C 1
ATOM 593 O O . ASP A 1 70 ? -2.636 10.320 13.565 1.00 85.12 70 ASP A O 1
ATOM 597 N N . LEU A 1 71 ? -2.582 8.104 13.682 1.00 86.56 71 LEU A N 1
ATOM 598 C CA . LEU A 1 71 ? -1.951 8.054 14.998 1.00 86.56 71 LEU A CA 1
ATOM 599 C C . LEU A 1 71 ? -0.612 7.332 14.943 1.00 86.56 71 LEU A C 1
ATOM 601 O O . LEU A 1 71 ? -0.462 6.294 14.306 1.00 86.56 71 LEU A O 1
ATOM 605 N N . CYS A 1 72 ? 0.373 7.833 15.683 1.00 86.94 72 CYS A N 1
ATOM 606 C CA . CYS A 1 72 ? 1.602 7.085 15.916 1.00 86.94 72 CYS A CA 1
ATOM 607 C C . CYS A 1 72 ? 1.349 5.883 16.828 1.00 86.94 72 CYS A C 1
ATOM 609 O O . CYS A 1 72 ? 0.397 5.872 17.606 1.00 86.94 72 CYS A O 1
ATOM 611 N N . GLU A 1 73 ? 2.248 4.899 16.813 1.00 85.19 73 GLU A N 1
ATOM 612 C CA . GLU A 1 73 ? 2.139 3.719 17.683 1.00 85.19 73 GLU A CA 1
ATOM 613 C C . GLU A 1 73 ? 2.031 4.079 19.176 1.00 85.19 73 GLU A C 1
ATOM 615 O O . GLU A 1 73 ? 1.288 3.438 19.912 1.00 85.19 73 GLU A O 1
ATOM 620 N N . LYS A 1 74 ? 2.698 5.150 19.628 1.00 84.00 74 LYS A N 1
ATOM 621 C CA . LYS A 1 74 ? 2.585 5.627 21.017 1.00 84.00 74 LYS A CA 1
ATOM 622 C C . LYS A 1 74 ? 1.199 6.207 21.305 1.00 84.00 74 LYS A C 1
ATOM 624 O O . LYS A 1 74 ? 0.605 5.862 22.315 1.00 84.00 74 LYS A O 1
ATOM 629 N N . CYS A 1 75 ? 0.686 7.057 20.418 1.00 83.62 75 CYS A N 1
ATOM 630 C CA . CYS A 1 75 ? -0.614 7.709 20.565 1.00 83.62 75 CYS A CA 1
ATOM 631 C C . CYS A 1 75 ? -1.779 6.730 20.413 1.00 83.62 75 CYS A C 1
ATOM 633 O O . CYS A 1 75 ? -2.787 6.906 21.081 1.00 83.62 75 CYS A O 1
ATOM 635 N N . TYR A 1 76 ? -1.620 5.685 19.601 1.00 83.50 76 TYR A N 1
ATOM 636 C CA . TYR A 1 76 ? -2.582 4.590 19.501 1.00 83.50 76 TYR A CA 1
ATOM 637 C C . TYR A 1 76 ? -2.666 3.757 20.793 1.00 83.50 76 TYR A C 1
ATOM 639 O O . TYR A 1 76 ? -3.744 3.303 21.166 1.00 83.50 76 TYR A O 1
ATOM 647 N N . ASN A 1 77 ? -1.537 3.558 21.485 1.00 81.56 77 ASN A N 1
ATOM 648 C CA . ASN A 1 77 ? -1.471 2.754 22.712 1.00 81.56 77 ASN A CA 1
ATOM 649 C C . ASN A 1 77 ? -1.858 3.523 23.989 1.00 81.56 77 ASN A C 1
ATOM 651 O O . ASN A 1 77 ? -2.066 2.900 25.029 1.00 81.56 77 ASN A O 1
ATOM 655 N N . ILE A 1 78 ? -1.919 4.856 23.940 1.00 80.50 78 ILE A N 1
ATOM 656 C CA . ILE A 1 78 ? -2.432 5.676 25.044 1.00 80.50 78 ILE A CA 1
ATOM 657 C C . ILE A 1 78 ? -3.961 5.543 25.057 1.00 80.50 78 ILE A C 1
ATOM 659 O O . ILE A 1 78 ? -4.584 5.495 24.004 1.00 80.50 78 ILE A O 1
ATOM 663 N N . GLU A 1 79 ? -4.570 5.482 26.245 1.00 57.66 79 GLU A N 1
ATOM 664 C CA . GLU A 1 79 ? -5.974 5.089 26.479 1.00 57.66 79 GLU A CA 1
ATOM 665 C C . GLU A 1 79 ? -7.068 5.904 25.759 1.00 57.66 79 GLU A C 1
ATOM 667 O O . GLU A 1 79 ? -8.246 5.552 25.839 1.00 57.66 79 GLU A O 1
ATOM 672 N N . LEU A 1 80 ? -6.710 6.944 25.002 1.00 61.94 80 LEU A N 1
ATOM 673 C CA . LEU A 1 80 ? -7.597 7.606 24.048 1.00 61.94 80 LEU A CA 1
ATOM 674 C C . LEU A 1 80 ? -7.824 6.687 22.839 1.00 61.94 80 LEU A C 1
ATOM 676 O O . LEU A 1 80 ? -7.307 6.909 21.743 1.00 61.94 80 LEU A O 1
ATOM 680 N N . LYS A 1 81 ? -8.619 5.633 23.046 1.00 64.50 81 LYS A N 1
ATOM 681 C CA . LYS A 1 81 ? -9.147 4.814 21.958 1.00 64.50 81 LYS A CA 1
ATOM 682 C C . LYS A 1 81 ? -10.017 5.710 21.093 1.00 64.50 81 LYS A C 1
ATOM 684 O O . LYS A 1 81 ? -11.131 6.059 21.472 1.00 64.50 81 LYS A O 1
ATOM 689 N N . HIS A 1 82 ? -9.486 6.077 19.935 1.00 75.62 82 HIS A N 1
ATOM 690 C CA . HIS A 1 82 ? -10.294 6.608 18.854 1.00 75.62 82 HIS A CA 1
ATOM 691 C C . HIS A 1 82 ? -11.509 5.688 18.645 1.00 75.62 82 HIS A C 1
ATOM 693 O O . HIS A 1 82 ? -11.365 4.464 18.668 1.00 75.62 82 HIS A O 1
ATOM 699 N N . GLU A 1 83 ? -12.699 6.271 18.485 1.00 77.12 83 GLU A N 1
ATOM 700 C CA . GLU A 1 83 ? -13.969 5.527 18.515 1.00 77.12 83 GLU A CA 1
ATOM 701 C C . GLU A 1 83 ? -14.080 4.478 17.396 1.00 77.12 83 GLU A C 1
ATOM 703 O O . GLU A 1 83 ? -14.826 3.504 17.510 1.00 77.12 83 GLU A O 1
ATOM 708 N N . HIS A 1 84 ? -13.289 4.631 16.333 1.00 80.19 84 HIS A N 1
ATOM 709 C CA . HIS A 1 84 ? -13.213 3.682 15.235 1.00 80.19 84 HIS A CA 1
ATOM 710 C C . HIS A 1 84 ? -12.007 2.749 15.331 1.00 80.19 84 HIS A C 1
ATOM 712 O O . HIS A 1 84 ? -10.907 3.118 15.749 1.00 80.19 84 HIS A O 1
ATOM 718 N N . LYS A 1 85 ? -12.198 1.529 14.823 1.00 77.88 85 LYS A N 1
ATOM 719 C CA . LYS A 1 85 ? -11.111 0.577 14.606 1.00 77.88 85 LYS A CA 1
ATOM 720 C C . LYS A 1 85 ? -10.099 1.162 13.615 1.00 77.88 85 LYS A C 1
ATOM 722 O O . LYS A 1 85 ? -10.467 1.541 12.506 1.00 77.88 85 LYS A O 1
ATOM 727 N N . MET A 1 86 ? -8.836 1.182 14.024 1.00 80.94 86 MET A N 1
ATOM 728 C CA . MET A 1 86 ? -7.715 1.657 13.218 1.00 80.94 86 MET A CA 1
ATOM 729 C C . MET A 1 86 ? -6.923 0.488 12.642 1.00 80.94 86 MET A C 1
ATOM 731 O O . MET A 1 86 ? -6.718 -0.517 13.329 1.00 80.94 86 MET A O 1
ATOM 735 N N . ASP A 1 87 ? -6.422 0.649 11.420 1.00 80.62 87 ASP A N 1
ATOM 736 C CA . ASP A 1 87 ? -5.536 -0.320 10.781 1.00 80.62 87 ASP A CA 1
ATOM 737 C C . ASP A 1 87 ? -4.088 0.182 10.791 1.00 80.62 87 ASP A C 1
ATOM 739 O O . ASP A 1 87 ? -3.803 1.366 10.621 1.00 80.62 87 ASP A O 1
ATOM 743 N N . ARG A 1 88 ? -3.146 -0.740 11.015 1.00 84.44 88 ARG A N 1
ATOM 744 C CA . ARG A 1 88 ? -1.714 -0.430 11.091 1.00 84.44 88 ARG A CA 1
ATOM 745 C C . ARG A 1 88 ? -1.104 -0.384 9.695 1.00 84.44 88 ARG A C 1
ATOM 747 O O . ARG A 1 88 ? -1.118 -1.387 8.980 1.00 84.44 88 ARG A O 1
ATOM 754 N N . PHE A 1 89 ? -0.466 0.728 9.358 1.00 78.88 89 PHE A N 1
ATOM 755 C CA . PHE A 1 89 ? 0.323 0.888 8.146 1.00 78.88 89 PHE A CA 1
ATOM 756 C C . PHE A 1 89 ? 1.814 1.006 8.483 1.00 78.88 89 PHE A C 1
ATOM 758 O O . PHE A 1 89 ? 2.223 1.757 9.368 1.00 78.88 89 PHE A O 1
ATOM 765 N N . VAL A 1 90 ? 2.649 0.247 7.770 1.00 67.50 90 VAL A N 1
ATOM 766 C CA . VAL A 1 90 ? 4.113 0.297 7.897 1.00 67.50 90 VAL A CA 1
ATOM 767 C C . VAL A 1 90 ? 4.675 0.770 6.568 1.00 67.50 90 VAL A C 1
ATOM 769 O O . VAL A 1 90 ? 4.519 0.081 5.555 1.00 67.50 90 VAL A O 1
ATOM 772 N N . SER A 1 91 ? 5.343 1.926 6.567 1.00 62.53 91 SER A N 1
ATOM 773 C CA . SER A 1 91 ? 5.975 2.446 5.357 1.00 62.53 91 SER A CA 1
ATOM 774 C C . SER A 1 91 ? 7.047 1.481 4.839 1.00 62.53 91 SER A C 1
ATOM 776 O O . SER A 1 91 ? 7.865 0.946 5.594 1.00 62.53 91 SER A O 1
ATOM 778 N N . PHE A 1 92 ? 7.057 1.261 3.524 1.00 55.50 92 PHE A N 1
ATOM 779 C CA . PHE A 1 92 ? 7.945 0.311 2.847 1.00 55.50 92 PHE A CA 1
ATOM 780 C C . PHE A 1 92 ? 9.437 0.594 3.102 1.00 55.50 92 PHE A C 1
ATOM 782 O O . PHE A 1 92 ? 10.245 -0.331 3.169 1.00 55.50 92 PHE A O 1
ATOM 789 N N . SER A 1 93 ? 9.810 1.858 3.322 1.00 52.22 93 SER A N 1
ATOM 790 C CA . SER A 1 93 ? 11.193 2.263 3.602 1.00 52.22 93 SER A CA 1
ATOM 791 C C . SER A 1 93 ? 11.734 1.712 4.926 1.00 52.22 93 SER A C 1
ATOM 793 O O . SER A 1 93 ? 12.935 1.474 5.036 1.00 52.22 93 SER A O 1
ATOM 795 N N . VAL A 1 94 ? 10.866 1.463 5.911 1.00 50.22 94 VAL A N 1
ATOM 796 C CA . VAL A 1 94 ? 11.251 0.957 7.243 1.00 50.22 94 VAL A CA 1
ATOM 797 C C . VAL A 1 94 ? 11.558 -0.534 7.195 1.00 50.22 94 VAL A C 1
ATOM 799 O O . VAL A 1 94 ? 12.472 -1.013 7.863 1.00 50.22 94 VAL A O 1
ATOM 802 N N . VAL A 1 95 ? 10.868 -1.253 6.309 1.00 51.47 95 VAL A N 1
ATOM 803 C CA . VAL A 1 95 ? 11.111 -2.677 6.044 1.00 51.47 95 VAL A CA 1
ATOM 804 C C . VAL A 1 95 ? 12.525 -2.901 5.487 1.00 51.47 95 VAL A C 1
ATOM 806 O O . VAL A 1 95 ? 13.128 -3.936 5.749 1.00 51.47 95 VAL A O 1
ATOM 809 N N . ASN A 1 96 ? 13.091 -1.908 4.789 1.00 45.25 96 ASN A N 1
ATOM 810 C CA . ASN A 1 96 ? 14.448 -1.982 4.241 1.00 45.25 96 ASN A CA 1
ATOM 811 C C . ASN A 1 96 ? 15.535 -1.373 5.151 1.00 45.25 96 ASN A C 1
ATOM 813 O O . ASN A 1 96 ? 16.693 -1.769 5.024 1.00 45.25 96 ASN A O 1
ATOM 817 N N . CYS A 1 97 ? 15.211 -0.448 6.071 1.00 40.16 97 CYS A N 1
ATOM 818 C CA . CYS A 1 97 ? 16.209 0.192 6.948 1.00 40.16 97 CYS A CA 1
ATOM 819 C C . CYS A 1 97 ? 16.345 -0.427 8.352 1.00 40.16 97 CYS A C 1
ATOM 821 O O . CYS A 1 97 ? 17.348 -0.179 9.019 1.00 40.16 97 CYS A O 1
ATOM 823 N N . HIS A 1 98 ? 15.437 -1.310 8.784 1.00 41.81 98 HIS A N 1
ATOM 824 C CA . HIS A 1 98 ? 15.623 -2.124 10.001 1.00 41.81 98 HIS A CA 1
ATOM 825 C C . HIS A 1 98 ? 16.689 -3.226 9.870 1.00 41.81 98 HIS A C 1
ATOM 827 O O . HIS A 1 98 ? 16.842 -4.055 10.761 1.00 41.81 98 HIS A O 1
ATOM 833 N N . ARG A 1 99 ? 17.492 -3.213 8.799 1.00 43.59 99 ARG A N 1
ATOM 834 C CA . ARG A 1 99 ? 18.663 -4.086 8.672 1.00 43.59 99 ARG A CA 1
ATOM 835 C C . ARG A 1 99 ? 19.807 -3.759 9.639 1.00 43.59 99 ARG A C 1
ATOM 837 O O . ARG A 1 99 ? 20.678 -4.606 9.763 1.00 43.59 99 ARG A O 1
ATOM 844 N N . ASN A 1 100 ? 19.835 -2.588 10.299 1.00 43.34 100 ASN A N 1
ATOM 845 C CA . ASN A 1 100 ? 21.066 -2.133 10.967 1.00 43.34 100 ASN A CA 1
ATOM 846 C C . ASN A 1 100 ? 20.994 -1.607 12.409 1.00 43.34 100 ASN A C 1
ATOM 848 O O . ASN A 1 100 ? 22.038 -1.200 12.916 1.00 43.34 100 ASN A O 1
ATOM 852 N N . SER A 1 101 ? 19.867 -1.633 13.128 1.00 46.19 101 SER A N 1
ATOM 853 C CA . SER A 1 101 ? 19.977 -1.438 14.583 1.00 46.19 101 SER A CA 1
ATOM 854 C C . SER A 1 101 ? 18.755 -1.859 15.387 1.00 46.19 101 SER A C 1
ATOM 856 O O . SER A 1 101 ? 17.640 -1.445 15.087 1.00 46.19 101 SER A O 1
ATOM 858 N N . LEU A 1 102 ? 19.063 -2.563 16.482 1.00 40.25 102 LEU A N 1
ATOM 859 C CA . LEU A 1 102 ? 18.259 -2.856 17.672 1.00 40.25 102 LEU A CA 1
ATOM 860 C C . LEU A 1 102 ? 17.414 -4.139 17.624 1.00 40.25 102 LEU A C 1
ATOM 862 O O . LEU A 1 102 ? 16.240 -4.130 17.271 1.00 40.25 102 LEU A O 1
ATOM 866 N N . ASN A 1 103 ? 18.042 -5.227 18.092 1.00 47.69 103 ASN A N 1
ATOM 867 C CA . ASN A 1 103 ? 17.472 -6.253 18.981 1.00 47.69 103 ASN A CA 1
ATOM 868 C C . ASN A 1 103 ? 15.935 -6.344 19.008 1.00 47.69 103 ASN A C 1
ATOM 870 O O . ASN A 1 103 ? 15.287 -5.970 19.987 1.00 47.69 103 ASN A O 1
ATOM 874 N N . ARG A 1 104 ? 15.347 -6.911 17.956 1.00 38.81 104 ARG A N 1
ATOM 875 C CA . ARG A 1 104 ? 14.012 -7.507 18.015 1.00 38.81 104 ARG A CA 1
ATOM 876 C C . ARG A 1 104 ? 14.081 -8.851 17.319 1.00 38.81 104 ARG A C 1
ATOM 878 O O . ARG A 1 104 ? 14.272 -8.897 16.113 1.00 38.81 104 ARG A O 1
ATOM 885 N N . ASN A 1 105 ? 13.992 -9.900 18.133 1.00 45.34 105 ASN A N 1
ATOM 886 C CA . ASN A 1 105 ? 13.833 -11.316 17.807 1.00 45.34 105 ASN A CA 1
ATOM 887 C C . ASN A 1 105 ? 13.674 -11.591 16.305 1.00 45.34 105 ASN A C 1
ATOM 889 O O . ASN A 1 105 ? 12.638 -11.257 15.721 1.00 45.34 105 ASN A O 1
ATOM 893 N N . ASP A 1 106 ? 14.692 -12.231 15.726 1.00 44.47 106 ASP A N 1
ATOM 894 C CA . ASP A 1 106 ? 14.791 -12.663 14.322 1.00 44.47 106 ASP A CA 1
ATOM 895 C C . ASP A 1 106 ? 13.529 -13.414 13.841 1.00 44.47 106 ASP A C 1
ATOM 897 O O . ASP A 1 106 ? 13.128 -13.330 12.680 1.00 44.47 106 ASP A O 1
ATOM 901 N N . GLU A 1 107 ? 12.810 -14.062 14.766 1.00 47.94 107 GLU A N 1
ATOM 902 C CA . GLU A 1 107 ? 11.510 -14.679 14.504 1.00 47.94 107 GLU A CA 1
ATOM 903 C C . GLU A 1 107 ? 10.460 -13.699 13.973 1.00 47.94 107 GLU A C 1
ATOM 905 O O . GLU A 1 107 ? 9.679 -14.079 13.113 1.00 47.94 107 GLU A O 1
ATOM 910 N N . SER A 1 108 ? 10.419 -12.447 14.436 1.00 52.34 108 SER A N 1
ATOM 911 C CA . SER A 1 108 ? 9.330 -11.503 14.131 1.00 52.34 108 SER A CA 1
ATOM 912 C C . SER A 1 108 ? 9.340 -10.987 12.686 1.00 52.34 108 SER A C 1
ATOM 914 O O . SER A 1 108 ? 8.279 -10.801 12.086 1.00 52.34 108 SER A O 1
ATOM 916 N N . VAL A 1 109 ? 10.525 -10.808 12.095 1.00 51.91 109 VAL A N 1
ATOM 917 C CA . VAL A 1 109 ? 10.687 -10.361 10.701 1.00 51.91 109 VAL A CA 1
ATOM 918 C C . VAL A 1 109 ? 10.441 -11.520 9.735 1.00 51.91 109 VAL A C 1
ATOM 920 O O . VAL A 1 109 ? 9.726 -11.354 8.742 1.00 51.91 109 VAL A O 1
ATOM 923 N N . VAL A 1 110 ? 10.939 -12.714 10.074 1.00 54.91 110 VAL A N 1
ATOM 924 C CA . VAL A 1 110 ? 10.607 -13.955 9.361 1.00 54.91 110 VAL A CA 1
ATOM 925 C C . VAL A 1 110 ? 9.102 -14.222 9.434 1.00 54.91 110 VAL A C 1
ATOM 927 O O . VAL A 1 110 ? 8.500 -14.551 8.413 1.00 54.91 110 VAL A O 1
ATOM 930 N N . ASN A 1 111 ? 8.460 -13.992 10.586 1.00 58.88 111 ASN A N 1
ATOM 931 C CA . ASN A 1 111 ? 7.016 -14.165 10.752 1.00 58.88 111 ASN A CA 1
ATOM 932 C C . ASN A 1 111 ? 6.224 -13.212 9.852 1.00 58.88 111 ASN A C 1
ATOM 934 O O . ASN A 1 111 ? 5.272 -13.638 9.213 1.00 58.88 111 ASN A O 1
ATOM 938 N N . LEU A 1 112 ? 6.635 -11.946 9.727 1.00 68.88 112 LEU A N 1
ATOM 939 C CA . LEU A 1 112 ? 5.941 -10.976 8.876 1.00 68.88 112 LEU A CA 1
ATOM 940 C C . LEU A 1 112 ? 6.060 -11.325 7.385 1.00 68.88 112 LEU A C 1
ATOM 942 O O . LEU A 1 112 ? 5.101 -11.190 6.621 1.00 68.88 112 LEU A O 1
ATOM 946 N N . GLN A 1 113 ? 7.236 -11.790 6.960 1.00 72.75 113 GLN A N 1
ATOM 947 C CA . GLN A 1 113 ? 7.460 -12.241 5.590 1.00 72.75 113 GLN A CA 1
ATOM 948 C C . GLN A 1 113 ? 6.703 -13.542 5.297 1.00 72.75 113 GLN A C 1
ATOM 950 O O . GLN A 1 113 ? 6.096 -13.664 4.232 1.00 72.75 113 GLN A O 1
ATOM 955 N N . LEU A 1 114 ? 6.656 -14.461 6.260 1.00 70.69 114 LEU A N 1
ATOM 956 C CA . LEU A 1 114 ? 5.876 -15.691 6.183 1.00 70.69 114 LEU A CA 1
ATOM 957 C C . LEU A 1 114 ? 4.371 -15.401 6.158 1.00 70.69 114 LEU A C 1
ATOM 959 O O . LEU A 1 114 ? 3.663 -15.957 5.327 1.00 70.69 114 LEU A O 1
ATOM 963 N N . GLN A 1 115 ? 3.879 -14.475 6.981 1.00 69.50 115 GLN A N 1
ATOM 964 C CA . GLN A 1 115 ? 2.483 -14.032 6.968 1.00 69.50 115 GLN A CA 1
ATOM 965 C C . GLN A 1 115 ? 2.107 -13.392 5.630 1.00 69.50 115 GLN A C 1
ATOM 967 O O . GLN A 1 115 ? 1.033 -13.668 5.098 1.00 69.50 115 GLN A O 1
ATOM 972 N N . ARG A 1 116 ? 2.999 -12.589 5.034 1.00 76.88 116 ARG A N 1
ATOM 973 C CA . ARG A 1 116 ? 2.803 -12.060 3.674 1.00 76.88 116 ARG A CA 1
ATOM 974 C C . ARG A 1 116 ? 2.743 -13.176 2.636 1.00 76.88 116 ARG A C 1
ATOM 976 O O . ARG A 1 116 ? 1.850 -13.158 1.794 1.00 76.88 116 ARG A O 1
ATOM 983 N N . GLN A 1 117 ? 3.651 -14.149 2.699 1.00 78.81 117 GLN A N 1
ATOM 984 C CA . GLN A 1 117 ? 3.643 -15.299 1.790 1.00 78.81 117 GLN A CA 1
ATOM 985 C C . GLN A 1 117 ? 2.358 -16.124 1.933 1.00 78.81 117 GLN A C 1
ATOM 987 O O . GLN A 1 117 ? 1.716 -16.420 0.929 1.00 78.81 117 GLN A O 1
ATOM 992 N N . GLN A 1 118 ? 1.930 -16.409 3.163 1.00 77.94 118 GLN A N 1
ATOM 993 C CA . GLN A 1 118 ? 0.682 -17.117 3.459 1.00 77.94 118 GLN A CA 1
ATOM 994 C C . GLN A 1 118 ? -0.547 -16.345 2.971 1.00 77.94 118 GLN A C 1
ATOM 996 O O . GLN A 1 118 ? -1.471 -16.938 2.416 1.00 77.94 118 GLN A O 1
ATOM 1001 N N . PHE A 1 119 ? -0.560 -15.020 3.134 1.00 79.19 119 PHE A N 1
ATOM 1002 C CA . PHE A 1 119 ? -1.636 -14.173 2.629 1.00 79.19 119 PHE A CA 1
ATOM 1003 C C . PHE A 1 119 ? -1.715 -14.221 1.100 1.00 79.19 119 PHE A C 1
ATOM 1005 O O . PHE A 1 119 ? -2.782 -14.495 0.555 1.00 79.19 119 PHE A O 1
ATOM 1012 N N . ILE A 1 120 ? -0.584 -14.030 0.410 1.00 81.19 120 ILE A N 1
ATOM 1013 C CA . ILE A 1 120 ? -0.505 -14.110 -1.056 1.00 81.19 120 ILE A CA 1
ATOM 1014 C C . ILE A 1 120 ? -0.958 -15.489 -1.539 1.00 81.19 120 ILE A C 1
ATOM 1016 O O . ILE A 1 120 ? -1.767 -15.579 -2.461 1.00 81.19 120 ILE A O 1
ATOM 1020 N N . GLN A 1 121 ? -0.498 -16.560 -0.892 1.00 85.94 121 GLN A N 1
ATOM 1021 C CA . GLN A 1 121 ? -0.897 -17.926 -1.218 1.00 85.94 121 GLN A CA 1
ATOM 1022 C C . GLN A 1 121 ? -2.412 -18.123 -1.067 1.00 85.94 121 GLN A C 1
ATOM 1024 O O . GLN A 1 121 ? -3.062 -18.640 -1.974 1.00 85.94 121 GLN A O 1
ATOM 1029 N N . ARG A 1 122 ? -3.006 -17.612 0.016 1.00 81.38 122 ARG A N 1
ATOM 1030 C CA . ARG A 1 122 ? -4.455 -17.670 0.238 1.00 81.38 122 ARG A CA 1
ATOM 1031 C C . ARG A 1 122 ? -5.234 -16.850 -0.793 1.00 81.38 122 ARG A C 1
ATOM 1033 O O . ARG A 1 122 ? -6.289 -17.293 -1.243 1.00 81.38 122 ARG A O 1
ATOM 1040 N N . CYS A 1 123 ? -4.719 -15.693 -1.213 1.00 83.12 123 CYS A N 1
ATOM 1041 C CA . CYS A 1 123 ? -5.299 -14.917 -2.310 1.00 83.12 123 CYS A CA 1
ATOM 1042 C C . CYS A 1 123 ? -5.281 -15.702 -3.625 1.00 83.12 123 CYS A C 1
ATOM 1044 O O . CYS A 1 123 ? -6.300 -15.757 -4.312 1.00 83.12 123 CYS A O 1
ATOM 1046 N N . ILE A 1 124 ? -4.158 -16.346 -3.956 1.00 88.31 124 ILE A N 1
ATOM 1047 C CA . ILE A 1 124 ? -4.028 -17.185 -5.155 1.00 88.31 124 ILE A CA 1
ATOM 1048 C C . ILE A 1 124 ? -5.039 -18.336 -5.114 1.00 88.31 124 ILE A C 1
ATOM 1050 O O . ILE A 1 124 ? -5.761 -18.546 -6.084 1.00 88.31 124 ILE A O 1
ATOM 1054 N N . GLU A 1 125 ? -5.157 -19.045 -3.991 1.00 87.38 125 GLU A N 1
ATOM 1055 C CA . GLU A 1 125 ? -6.110 -20.152 -3.830 1.00 87.38 125 GLU A CA 1
ATOM 1056 C C . GLU A 1 125 ? -7.566 -19.710 -4.011 1.00 87.38 125 GLU A C 1
ATOM 1058 O O . GLU A 1 125 ? -8.356 -20.391 -4.669 1.00 87.38 125 GLU A O 1
ATOM 1063 N N . VAL A 1 126 ? -7.936 -18.560 -3.441 1.00 83.75 126 VAL A N 1
ATOM 1064 C CA . VAL A 1 126 ? -9.287 -18.004 -3.581 1.00 83.75 126 VAL A CA 1
ATOM 1065 C C . VAL A 1 126 ? -9.560 -17.578 -5.025 1.00 83.75 126 VAL A C 1
ATOM 1067 O O . VAL A 1 126 ? -10.651 -17.843 -5.532 1.00 83.75 126 VAL A O 1
ATOM 1070 N N . LEU A 1 127 ? -8.579 -16.987 -5.714 1.00 87.56 127 LEU A N 1
ATOM 1071 C CA . LEU A 1 127 ? -8.697 -16.614 -7.126 1.00 87.56 127 LEU A CA 1
ATOM 1072 C C . LEU A 1 127 ? -8.817 -17.842 -8.037 1.00 87.56 127 LEU A C 1
ATOM 1074 O O . LEU A 1 127 ? -9.730 -17.897 -8.860 1.00 87.56 127 LEU A O 1
ATOM 1078 N N . LEU A 1 128 ? -7.964 -18.854 -7.859 1.00 90.50 128 LEU A N 1
ATOM 1079 C CA . LEU A 1 128 ? -8.035 -20.119 -8.602 1.00 90.50 128 LEU A CA 1
ATOM 1080 C C . LEU A 1 128 ? -9.380 -20.815 -8.391 1.00 90.50 128 LEU A C 1
ATOM 1082 O O . LEU A 1 128 ? -9.983 -21.328 -9.336 1.00 90.50 128 LEU A O 1
ATOM 1086 N N . HIS A 1 129 ? -9.885 -20.791 -7.157 1.00 89.12 129 HIS A N 1
ATOM 1087 C CA . HIS A 1 129 ? -11.222 -21.274 -6.866 1.00 89.12 129 HIS A CA 1
ATOM 1088 C C . HIS A 1 129 ? -12.284 -20.471 -7.623 1.00 89.12 129 HIS A C 1
ATOM 1090 O O . HIS A 1 129 ? -13.133 -21.077 -8.266 1.00 89.12 129 HIS A O 1
ATOM 1096 N N . ALA A 1 130 ? -12.250 -19.137 -7.585 1.00 88.56 130 ALA A N 1
ATOM 1097 C CA . ALA A 1 130 ? -13.244 -18.302 -8.259 1.00 88.56 130 ALA A CA 1
ATOM 1098 C C . ALA A 1 130 ? -13.289 -18.541 -9.781 1.00 88.56 130 ALA A C 1
ATOM 1100 O O . ALA A 1 130 ? -14.382 -18.583 -10.344 1.00 88.56 130 ALA A O 1
ATOM 1101 N N . VAL A 1 131 ? -12.133 -18.762 -10.422 1.00 89.94 131 VAL A N 1
ATOM 1102 C CA . VAL A 1 131 ? -12.027 -19.090 -11.858 1.00 89.94 131 VAL A CA 1
ATOM 1103 C C . VAL A 1 131 ? -12.668 -20.444 -12.184 1.00 89.94 131 VAL A C 1
ATOM 1105 O O . VAL A 1 131 ? -13.372 -20.569 -13.183 1.00 89.94 131 VAL A O 1
ATOM 1108 N N . ASN A 1 132 ? -12.457 -21.453 -11.336 1.00 89.06 132 ASN A N 1
ATOM 1109 C CA . ASN A 1 132 ? -12.878 -22.831 -11.613 1.00 89.06 132 ASN A CA 1
ATOM 1110 C C . ASN A 1 132 ? -14.238 -23.207 -10.998 1.00 89.06 132 ASN A C 1
ATOM 1112 O O . ASN A 1 132 ? -14.822 -24.235 -11.348 1.00 89.06 132 ASN A O 1
ATOM 1116 N N . CYS A 1 133 ? -14.756 -22.409 -10.065 1.00 89.00 133 CYS A N 1
ATOM 1117 C CA . CYS A 1 133 ? -15.984 -22.704 -9.340 1.00 89.00 133 CYS A CA 1
ATOM 1118 C C . CYS A 1 133 ? -17.209 -22.529 -10.249 1.00 89.00 133 CYS A C 1
ATOM 1120 O O . CYS A 1 133 ? -17.488 -21.435 -10.737 1.00 89.00 133 CYS A O 1
ATOM 1122 N N . ARG A 1 134 ? -18.003 -23.592 -10.410 1.00 88.31 134 ARG A N 1
ATOM 1123 C CA . ARG A 1 134 ? -19.262 -23.582 -11.182 1.00 88.31 134 ARG A CA 1
ATOM 1124 C C . ARG A 1 134 ? -20.515 -23.433 -10.317 1.00 88.31 134 ARG A C 1
ATOM 1126 O O . ARG A 1 134 ? -21.591 -23.199 -10.849 1.00 88.31 134 ARG A O 1
ATOM 1133 N N . ASP A 1 135 ? -20.364 -23.529 -8.999 1.00 87.06 135 ASP A N 1
ATOM 1134 C CA . ASP A 1 135 ? -21.464 -23.392 -8.048 1.00 87.06 135 ASP A CA 1
ATOM 1135 C C . ASP A 1 135 ? -21.924 -21.928 -7.943 1.00 87.06 135 ASP A C 1
ATOM 1137 O O . ASP A 1 135 ? -21.112 -21.015 -7.732 1.00 87.06 135 ASP A O 1
ATOM 1141 N N . ALA A 1 136 ? -23.227 -21.711 -8.121 1.00 78.06 136 ALA A N 1
ATOM 1142 C CA . ALA A 1 136 ? -23.872 -20.408 -8.008 1.00 78.06 136 ALA A CA 1
ATOM 1143 C C . ALA A 1 136 ? -24.033 -19.962 -6.544 1.00 78.06 136 ALA A C 1
ATOM 1145 O O . ALA A 1 136 ? -24.003 -18.763 -6.277 1.00 78.06 136 ALA A O 1
ATOM 1146 N N . ASN A 1 137 ? -24.116 -20.909 -5.603 1.00 83.50 137 ASN A N 1
ATOM 1147 C CA . ASN A 1 137 ? -24.362 -20.671 -4.178 1.00 83.50 137 ASN A CA 1
ATOM 1148 C C . ASN A 1 137 ? -23.133 -20.991 -3.312 1.00 83.50 137 ASN A C 1
ATOM 1150 O O . ASN A 1 137 ? -23.254 -21.390 -2.154 1.00 83.50 137 ASN A O 1
ATOM 1154 N N . CYS A 1 138 ? -21.932 -20.817 -3.870 1.00 86.12 138 CYS A N 1
ATOM 1155 C CA . CYS A 1 138 ? -20.696 -21.142 -3.172 1.00 86.12 138 CYS A CA 1
ATOM 1156 C C . CYS A 1 138 ? -20.567 -20.371 -1.845 1.00 86.12 138 CYS A C 1
ATOM 1158 O O . CYS A 1 138 ? -20.572 -19.141 -1.819 1.00 86.12 138 CYS A O 1
ATOM 1160 N N . LEU A 1 139 ? -20.357 -21.105 -0.749 1.00 79.75 139 LEU A N 1
ATOM 1161 C CA . LEU A 1 139 ? -20.287 -20.564 0.615 1.00 79.75 139 LEU A CA 1
ATOM 1162 C C . LEU A 1 139 ? -18.988 -19.798 0.932 1.00 79.75 139 LEU A C 1
ATOM 1164 O O . LEU A 1 139 ? -18.866 -19.194 2.000 1.00 79.75 139 LEU A O 1
ATOM 1168 N N . LYS A 1 140 ? -17.987 -19.808 0.040 1.00 78.88 140 LYS A N 1
ATOM 1169 C CA . LYS A 1 140 ? -16.761 -19.024 0.251 1.00 78.88 140 LYS A CA 1
ATOM 1170 C C . LYS A 1 140 ? -17.061 -17.531 0.075 1.00 78.88 140 LYS A C 1
ATOM 1172 O O . LYS A 1 140 ? -17.417 -17.107 -1.022 1.00 78.88 140 LYS A O 1
ATOM 1177 N N . ARG A 1 141 ? -16.830 -16.747 1.143 1.00 72.62 141 ARG A N 1
ATOM 1178 C CA . ARG A 1 141 ? -17.157 -15.306 1.272 1.00 72.62 141 ARG A CA 1
ATOM 1179 C C . ARG A 1 141 ? -16.844 -14.447 0.041 1.00 72.62 141 ARG A C 1
ATOM 1181 O O . ARG A 1 141 ? -17.632 -13.566 -0.285 1.00 72.62 141 ARG A O 1
ATOM 1188 N N . ASP A 1 142 ? -15.742 -14.722 -0.654 1.00 78.75 142 ASP A N 1
ATOM 1189 C CA . ASP A 1 142 ? -15.269 -13.868 -1.750 1.00 78.75 142 ASP A CA 1
ATOM 1190 C C . ASP A 1 142 ? -15.455 -14.470 -3.151 1.00 78.75 142 ASP A C 1
ATOM 1192 O O . ASP A 1 142 ? -15.175 -13.809 -4.151 1.00 78.75 142 ASP A O 1
ATOM 1196 N N . CYS A 1 143 ? -15.972 -15.699 -3.262 1.00 85.31 143 CYS A N 1
ATOM 1197 C CA . CYS A 1 143 ? -16.100 -16.397 -4.545 1.00 85.31 143 CYS A CA 1
ATOM 1198 C C . CYS A 1 143 ? -16.985 -15.623 -5.537 1.00 85.31 143 CYS A C 1
ATOM 1200 O O . CYS A 1 143 ? -16.592 -15.394 -6.681 1.00 85.31 143 CYS A O 1
ATOM 1202 N N . PHE A 1 144 ? -18.144 -15.135 -5.083 1.00 83.81 144 PHE A N 1
ATOM 1203 C CA . PHE A 1 144 ? -19.059 -14.352 -5.918 1.00 83.81 144 PHE A CA 1
ATOM 1204 C C . PHE A 1 144 ? -18.451 -13.016 -6.374 1.00 83.81 144 PHE A C 1
ATOM 1206 O O . PHE A 1 144 ? -18.572 -12.641 -7.541 1.00 83.81 144 PHE A O 1
ATOM 1213 N N . ARG A 1 145 ? -17.752 -12.317 -5.467 1.00 85.12 145 ARG A N 1
ATOM 1214 C CA . ARG A 1 145 ? -17.093 -11.036 -5.763 1.00 85.12 145 ARG A CA 1
ATOM 1215 C C . ARG A 1 145 ? -16.030 -11.210 -6.844 1.00 85.12 145 ARG A C 1
ATOM 1217 O O . ARG A 1 145 ? -16.084 -10.522 -7.859 1.00 85.12 145 ARG A O 1
ATOM 1224 N N . TYR A 1 146 ? -15.132 -12.181 -6.678 1.00 87.62 146 TYR A N 1
ATOM 1225 C CA . TYR A 1 146 ? -14.075 -12.434 -7.655 1.00 87.62 146 TYR A CA 1
ATOM 1226 C C . TYR A 1 146 ? -14.611 -12.932 -8.997 1.00 87.62 146 TYR A C 1
ATOM 1228 O O . TYR A 1 146 ? -14.132 -12.474 -10.030 1.00 87.62 146 TYR A O 1
ATOM 1236 N N . LYS A 1 147 ? -15.643 -13.788 -9.023 1.00 86.06 147 LYS A N 1
ATOM 1237 C CA . LYS A 1 147 ? -16.302 -14.181 -10.282 1.00 86.06 147 LYS A CA 1
ATOM 1238 C C . LYS A 1 147 ? -16.811 -12.971 -11.058 1.00 86.06 147 LYS A C 1
ATOM 1240 O O . LYS A 1 147 ? -16.590 -12.885 -12.264 1.00 86.06 147 LYS A O 1
ATOM 1245 N N . ARG A 1 148 ? -17.454 -12.023 -10.372 1.00 84.69 148 ARG A N 1
ATOM 1246 C CA . ARG A 1 148 ? -17.941 -10.784 -10.988 1.00 84.69 148 ARG A CA 1
ATOM 1247 C C . ARG A 1 148 ? -16.790 -9.932 -11.522 1.00 84.69 148 ARG A C 1
ATOM 1249 O O . ARG A 1 148 ? -16.859 -9.497 -12.668 1.00 84.69 148 ARG A O 1
ATOM 1256 N N . SER A 1 149 ? -15.719 -9.755 -10.747 1.00 85.75 149 SER A N 1
ATOM 1257 C CA . SER A 1 149 ? -14.523 -9.029 -11.193 1.00 85.75 149 SER A CA 1
ATOM 1258 C C . SER A 1 149 ? -13.856 -9.690 -12.405 1.00 85.75 149 SER A C 1
ATOM 1260 O O . SER A 1 149 ? -13.489 -9.001 -13.348 1.00 85.75 149 SER A O 1
ATOM 1262 N N . ILE A 1 150 ? -13.759 -11.021 -12.446 1.00 87.44 150 ILE A N 1
ATOM 1263 C CA . ILE A 1 150 ? -13.200 -11.761 -13.591 1.00 87.44 150 ILE A CA 1
ATOM 1264 C C . ILE A 1 150 ? -14.085 -11.591 -14.834 1.00 87.44 150 ILE A C 1
ATOM 1266 O O . ILE A 1 150 ? -13.586 -11.304 -15.921 1.00 87.44 150 ILE A O 1
ATOM 1270 N N . GLN A 1 151 ? -15.407 -11.721 -14.687 1.00 85.88 151 GLN A N 1
ATOM 1271 C CA . GLN A 1 151 ? -16.355 -11.490 -15.782 1.00 85.88 151 GLN A CA 1
ATOM 1272 C C . GLN A 1 151 ? -16.278 -10.058 -16.317 1.00 85.88 151 GLN A C 1
ATOM 1274 O O . GLN A 1 151 ? -16.365 -9.861 -17.530 1.00 85.88 151 GLN A O 1
ATOM 1279 N N . HIS A 1 152 ? -16.101 -9.078 -15.429 1.00 85.44 152 HIS A N 1
ATOM 1280 C CA . HIS A 1 152 ? -15.860 -7.690 -15.796 1.00 85.44 152 HIS A CA 1
ATOM 1281 C C . HIS A 1 152 ? -14.567 -7.564 -16.605 1.00 85.44 152 HIS A C 1
ATOM 1283 O O . HIS A 1 152 ? -14.616 -7.089 -17.734 1.00 85.44 152 HIS A O 1
ATOM 1289 N N . CYS A 1 153 ? -13.436 -8.049 -16.084 1.00 84.50 153 CYS A N 1
ATOM 1290 C CA . CYS A 1 153 ? -12.141 -7.984 -16.768 1.00 84.50 153 CYS A CA 1
ATOM 1291 C C . CYS A 1 153 ? -12.176 -8.620 -18.166 1.00 84.50 153 CYS A C 1
ATOM 1293 O O . CYS A 1 153 ? -11.560 -8.096 -19.087 1.00 84.50 153 CYS A O 1
ATOM 1295 N N . ASN A 1 154 ? -12.935 -9.704 -18.350 1.00 83.62 154 ASN A N 1
ATOM 1296 C CA . ASN A 1 154 ? -13.079 -10.364 -19.651 1.00 83.62 154 ASN A CA 1
ATOM 1297 C C . ASN A 1 154 ? -13.905 -9.558 -20.668 1.00 83.62 154 ASN A C 1
ATOM 1299 O O . ASN A 1 154 ? -13.733 -9.737 -21.871 1.00 83.62 154 ASN A O 1
ATOM 1303 N N . LYS A 1 155 ? -14.833 -8.713 -20.207 1.00 83.50 155 LYS A N 1
ATOM 1304 C CA . LYS A 1 155 ? -15.751 -7.940 -21.065 1.00 83.50 155 LYS A CA 1
ATOM 1305 C C . LYS A 1 155 ? -15.359 -6.468 -21.194 1.00 83.50 155 LYS A C 1
ATOM 1307 O O . LYS A 1 155 ? -15.815 -5.790 -22.113 1.00 83.50 155 LYS A O 1
ATOM 1312 N N . CYS A 1 156 ? -14.553 -5.957 -20.271 1.00 84.56 156 CYS A N 1
ATOM 1313 C CA . CYS A 1 156 ? -14.212 -4.550 -20.191 1.00 84.56 156 CYS A CA 1
ATOM 1314 C C . CYS A 1 156 ? -13.067 -4.205 -21.148 1.00 84.56 156 CYS A C 1
ATOM 1316 O O . CYS A 1 156 ? -11.970 -4.745 -21.065 1.00 84.56 156 CYS A O 1
ATOM 1318 N N . GLN A 1 157 ? -13.313 -3.250 -22.045 1.00 77.31 157 GLN A N 1
ATOM 1319 C CA . GLN A 1 157 ? -12.308 -2.743 -22.987 1.00 77.31 157 GLN A CA 1
ATOM 1320 C C . GLN A 1 157 ? -11.375 -1.691 -22.353 1.00 77.31 157 GLN A C 1
ATOM 1322 O O . GLN A 1 157 ? -10.389 -1.278 -22.964 1.00 77.31 157 GLN A O 1
ATOM 1327 N N . ARG A 1 158 ? -11.672 -1.236 -21.126 1.00 73.62 158 ARG A N 1
ATOM 1328 C CA . ARG A 1 158 ? -10.894 -0.218 -20.407 1.00 73.62 158 ARG A CA 1
ATOM 1329 C C . ARG A 1 158 ? -9.840 -0.881 -19.522 1.00 73.62 158 ARG A C 1
ATOM 1331 O O . ARG A 1 158 ? -10.168 -1.565 -18.562 1.00 73.62 158 ARG A O 1
ATOM 1338 N N . LYS A 1 159 ? -8.562 -0.606 -19.792 1.00 61.16 159 LYS A N 1
ATOM 1339 C CA . LYS A 1 159 ? -7.415 -1.076 -18.990 1.00 61.16 159 LYS A CA 1
ATOM 1340 C C . LYS A 1 159 ? -7.109 -0.142 -17.807 1.00 61.16 159 LYS A C 1
ATOM 1342 O O . LYS A 1 159 ? -5.967 0.268 -17.634 1.00 61.16 159 LYS A O 1
ATOM 1347 N N . ASN A 1 160 ? -8.125 0.272 -17.049 1.00 60.91 160 ASN A N 1
ATOM 1348 C CA . ASN A 1 160 ? -7.956 1.221 -15.943 1.00 60.91 160 ASN A CA 1
ATOM 1349 C C . ASN A 1 160 ? -8.359 0.583 -14.604 1.00 60.91 160 ASN A C 1
ATOM 1351 O O . ASN A 1 160 ? -9.366 -0.116 -14.534 1.00 60.91 160 ASN A O 1
ATOM 1355 N N . ALA A 1 161 ? -7.592 0.849 -13.544 1.00 58.59 161 ALA A N 1
ATOM 1356 C CA . ALA A 1 161 ? -7.718 0.219 -12.225 1.00 58.59 161 ALA A CA 1
ATOM 1357 C C . ALA A 1 161 ? -8.978 0.624 -11.428 1.00 58.59 161 ALA A C 1
ATOM 1359 O O . ALA A 1 161 ? -9.194 0.120 -10.332 1.00 58.59 161 ALA A O 1
ATOM 1360 N N . GLN A 1 162 ? -9.804 1.530 -11.960 1.00 60.19 162 GLN A N 1
ATOM 1361 C CA . GLN A 1 162 ? -11.012 2.061 -11.307 1.00 60.19 162 GLN A CA 1
ATOM 1362 C C . GLN A 1 162 ? -12.319 1.588 -11.964 1.00 60.19 162 GLN A C 1
ATOM 1364 O O . GLN A 1 162 ? -13.361 2.225 -11.814 1.00 60.19 162 GLN A O 1
ATOM 1369 N N . CYS A 1 163 ? -12.280 0.505 -12.740 1.00 59.25 163 CYS A N 1
ATOM 1370 C CA . CYS A 1 163 ? -13.465 -0.019 -13.407 1.00 59.25 163 CYS A CA 1
ATOM 1371 C C . CYS A 1 163 ? -14.117 -1.115 -12.546 1.00 59.25 163 CYS A C 1
ATOM 1373 O O . CYS A 1 163 ? -13.484 -2.133 -12.274 1.00 59.25 163 CYS A O 1
ATOM 1375 N N . ASN A 1 164 ? -15.361 -0.880 -12.109 1.00 55.03 164 ASN A N 1
ATOM 1376 C CA . ASN A 1 164 ? -16.169 -1.813 -11.308 1.00 55.03 164 ASN A CA 1
ATOM 1377 C C . ASN A 1 164 ? -17.222 -2.536 -12.158 1.00 55.03 164 ASN A C 1
ATOM 1379 O O . ASN A 1 164 ? -17.767 -1.902 -13.091 1.00 55.03 164 ASN A O 1
#